Protein AF-G8JX63-F1 (afdb_monomer)

InterP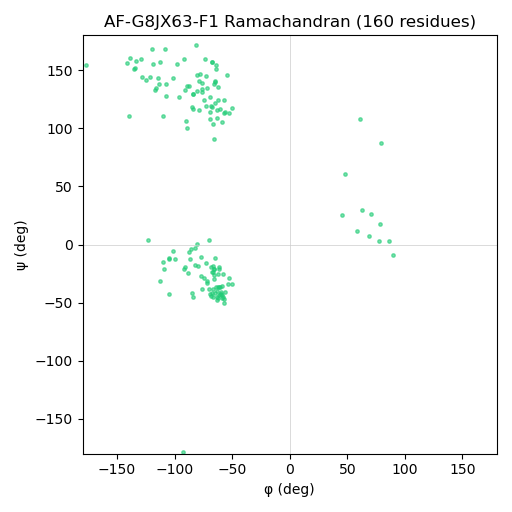ro domains:
  IPR006735 Replication termination factor 2 [PTHR12775] (2-152)

Radius of gyration: 17.3 Å; Cα contacts (8 Å, |Δi|>4): 214; chains: 1; bounding box: 54×34×44 Å

Sequence (162 aa):
MSDYLGNLLNKESVLEWLLSPDHAEYTLQQIDMYKHIRRLSDVVELRNLIRDGRTGRLKCEIGEETLGLSKSSFIYLSKCGDVLPRKLIQEVCQCPACSQAFTTEDVIVLNPKSSEIARLEQRLCNLTKNGISHSGKPLSRKKRKTAVTLAKEPKCKKTKRY

Nearest PDB structures (foldseek):
  9dtr-assembly1_w  TM=5.191E-01  e=3.935E-01  Saccharomyces cerevisiae
  4wz0-assembly1_A  TM=4.397E-01  e=6.561E-01  Legionella pneumophila str. Paris
  2f42-assembly1_A-2  TM=2.962E-01  e=4.194E-01  Danio rerio

pLDDT: mean 80.21, std 16.89, range [33.94, 93.44]

Solvent-accessible surface area (backbone atoms only — not comparable to full-atom values): 9917 Å² total; per-residue (Å²): 53,30,42,63,69,19,46,85,40,62,60,65,62,54,52,51,54,75,69,43,91,76,55,82,89,54,51,74,67,54,47,68,74,43,69,81,57,82,49,80,50,38,36,33,63,67,37,52,69,43,68,39,87,88,77,71,40,46,23,36,72,88,39,95,55,40,65,92,76,47,93,68,56,40,25,29,32,39,83,78,16,47,40,44,51,54,75,56,61,82,80,46,68,42,39,91,89,76,64,48,75,64,53,83,82,36,56,39,46,43,68,53,54,82,83,50,43,64,56,36,53,50,50,50,54,54,33,50,75,72,40,26,34,60,33,67,44,73,51,81,80,72,78,87,74,84,88,86,86,88,78,86,70,85,77,77,80,78,78,80,84,127

Structure (mmCIF, N/CA/C/O backbone):
data_AF-G8JX63-F1
#
_entry.id   AF-G8JX63-F1
#
loop_
_atom_site.group_PDB
_atom_site.id
_atom_site.type_symbol
_atom_site.label_atom_id
_atom_site.label_alt_id
_atom_site.label_comp_id
_atom_site.label_asym_id
_atom_site.label_entity_id
_atom_site.label_seq_id
_atom_site.pdbx_PDB_ins_code
_atom_site.Cartn_x
_atom_site.Cartn_y
_atom_site.Cartn_z
_atom_site.occupancy
_atom_site.B_iso_or_equiv
_atom_site.auth_seq_id
_atom_site.auth_comp_id
_atom_site.auth_asym_id
_atom_site.auth_atom_id
_atom_site.pdbx_PDB_model_num
ATOM 1 N N . MET A 1 1 ? -2.356 -3.196 -6.980 1.00 91.12 1 MET A N 1
ATOM 2 C CA . MET A 1 1 ? -1.265 -3.414 -6.000 1.00 91.12 1 MET A CA 1
ATOM 3 C C . MET A 1 1 ? -0.950 -2.092 -5.320 1.00 91.12 1 MET A C 1
ATOM 5 O O . MET A 1 1 ? -1.295 -1.062 -5.881 1.00 91.12 1 MET A O 1
ATOM 9 N N . SER A 1 2 ? -0.339 -2.108 -4.137 1.00 92.44 2 SER A N 1
ATOM 10 C CA . SE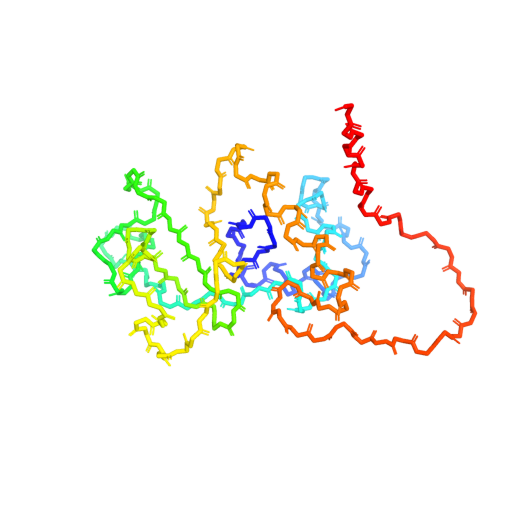R A 1 2 ? 0.120 -0.896 -3.449 1.00 92.44 2 SER A CA 1
ATOM 11 C C . SER A 1 2 ? 1.580 -0.999 -3.040 1.00 92.44 2 SER A C 1
ATOM 13 O O . SER A 1 2 ? 2.041 -2.079 -2.668 1.00 92.44 2 SER A O 1
ATOM 15 N N . ASP A 1 3 ? 2.291 0.120 -3.102 1.00 92.12 3 ASP A N 1
ATOM 16 C CA . ASP A 1 3 ? 3.663 0.260 -2.616 1.00 92.12 3 ASP A CA 1
ATOM 17 C C . ASP A 1 3 ? 3.713 0.766 -1.163 1.00 92.12 3 ASP A C 1
ATOM 19 O O . ASP A 1 3 ? 2.688 1.026 -0.534 1.00 92.12 3 ASP A O 1
ATOM 23 N N . TYR A 1 4 ? 4.921 0.957 -0.624 1.00 89.94 4 TYR A N 1
ATOM 24 C CA . TYR A 1 4 ? 5.088 1.467 0.738 1.00 89.94 4 TYR A CA 1
ATOM 25 C C . TYR A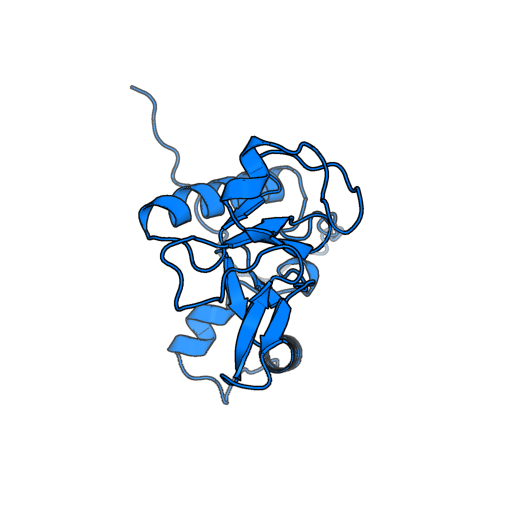 1 4 ? 4.629 2.910 0.953 1.00 89.94 4 TYR A C 1
ATOM 27 O O . TYR A 1 4 ? 4.425 3.298 2.104 1.00 89.94 4 TYR A O 1
ATOM 35 N N . LEU A 1 5 ? 4.487 3.683 -0.123 1.00 90.06 5 LEU A N 1
ATOM 36 C CA . LEU A 1 5 ? 3.972 5.046 -0.100 1.00 90.06 5 LEU A CA 1
ATOM 37 C C . LEU A 1 5 ? 2.441 5.071 -0.164 1.00 90.06 5 LEU A C 1
ATOM 39 O O . LEU A 1 5 ? 1.864 6.143 -0.046 1.00 90.06 5 LEU A O 1
ATOM 43 N N . GLY A 1 6 ? 1.778 3.920 -0.313 1.00 89.94 6 GLY A N 1
ATOM 44 C CA . GLY A 1 6 ? 0.325 3.837 -0.418 1.00 89.94 6 GLY A CA 1
ATOM 45 C C . GLY A 1 6 ? -0.216 4.204 -1.800 1.00 89.94 6 GLY A C 1
ATOM 46 O O . GLY A 1 6 ? -1.402 4.516 -1.925 1.00 89.94 6 GLY A O 1
ATOM 47 N N . ASN A 1 7 ? 0.627 4.198 -2.833 1.00 90.88 7 ASN A N 1
ATOM 48 C CA . ASN A 1 7 ? 0.217 4.463 -4.206 1.00 90.88 7 ASN A CA 1
ATOM 49 C C . ASN A 1 7 ? -0.495 3.248 -4.791 1.00 90.88 7 ASN A C 1
ATOM 51 O O . ASN A 1 7 ? 0.023 2.130 -4.751 1.00 90.88 7 ASN A O 1
ATOM 55 N N . LEU A 1 8 ? -1.653 3.475 -5.408 1.00 90.44 8 LEU A N 1
ATOM 56 C CA . LEU A 1 8 ? -2.356 2.431 -6.140 1.00 90.44 8 LEU A CA 1
ATOM 57 C C . LEU A 1 8 ? -1.719 2.226 -7.520 1.00 90.44 8 LEU A C 1
ATOM 59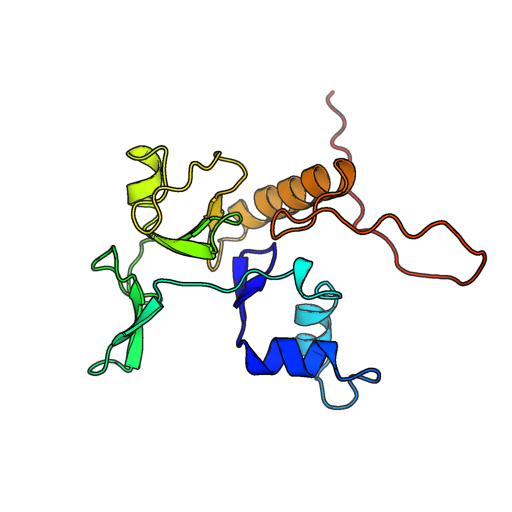 O O . LEU A 1 8 ? -1.777 3.097 -8.383 1.00 90.44 8 LEU A O 1
ATOM 63 N N . LEU A 1 9 ? -1.155 1.043 -7.735 1.00 90.88 9 LEU A N 1
ATOM 64 C CA . LEU A 1 9 ? -0.474 0.654 -8.965 1.00 90.88 9 LEU A CA 1
ATOM 65 C C . LEU A 1 9 ? -1.227 -0.474 -9.673 1.00 90.88 9 LEU A C 1
ATOM 67 O O . LEU A 1 9 ? -1.750 -1.395 -9.026 1.00 90.88 9 LEU A O 1
ATOM 71 N N . ASN A 1 10 ? -1.243 -0.439 -11.007 1.00 90.75 10 ASN A N 1
ATOM 72 C CA . ASN A 1 10 ? -1.756 -1.551 -11.799 1.00 90.75 10 ASN A CA 1
ATOM 73 C C . ASN A 1 10 ? -0.864 -2.791 -11.617 1.00 90.75 10 ASN A C 1
ATOM 75 O O . ASN A 1 10 ? 0.361 -2.687 -11.584 1.00 90.75 10 ASN A O 1
ATOM 79 N N . LYS A 1 11 ? -1.485 -3.967 -11.486 1.00 91.44 11 LYS A N 1
ATOM 80 C CA . LYS A 1 11 ? -0.780 -5.234 -11.261 1.00 91.44 11 LYS A CA 1
ATOM 81 C C . LYS A 1 11 ? 0.121 -5.585 -12.443 1.00 91.44 11 LYS A C 1
ATOM 83 O O . LYS A 1 11 ? 1.286 -5.897 -12.235 1.00 91.44 11 LYS A O 1
ATOM 88 N N . GLU A 1 12 ? -0.406 -5.490 -13.659 1.00 91.31 12 GLU A N 1
ATOM 89 C CA . GLU A 1 12 ? 0.319 -5.839 -14.886 1.00 91.31 12 GLU A CA 1
ATOM 90 C C . GLU A 1 12 ? 1.550 -4.951 -15.077 1.00 91.31 12 GLU A C 1
ATOM 92 O O . GLU A 1 12 ? 2.648 -5.465 -15.246 1.00 91.31 12 GLU A O 1
ATOM 97 N N . SER A 1 13 ? 1.399 -3.635 -14.899 1.00 91.19 13 SER A N 1
ATOM 98 C CA . SER A 1 13 ? 2.502 -2.675 -15.038 1.00 91.19 13 SER A CA 1
ATOM 99 C C . SER A 1 13 ? 3.627 -2.899 -14.021 1.00 91.19 13 SER A C 1
ATOM 101 O O . SER A 1 13 ? 4.797 -2.734 -14.345 1.00 91.19 13 SER A O 1
ATOM 103 N N . VAL A 1 14 ? 3.300 -3.296 -12.785 1.00 91.31 14 VAL A N 1
ATOM 104 C CA . VAL A 1 14 ? 4.322 -3.623 -11.773 1.00 91.31 14 VAL A CA 1
ATOM 105 C C . VAL A 1 14 ? 5.060 -4.915 -12.126 1.00 91.31 14 VAL A C 1
ATOM 107 O O . VAL A 1 14 ? 6.264 -5.018 -11.897 1.00 91.31 14 VAL A O 1
ATOM 110 N N . LEU A 1 15 ? 4.355 -5.911 -12.663 1.00 91.19 15 LEU A N 1
ATOM 111 C CA . LEU A 1 15 ? 4.970 -7.173 -13.075 1.00 91.19 15 LEU A CA 1
ATOM 112 C C . LEU A 1 15 ? 5.881 -6.977 -14.287 1.00 91.19 15 LEU A C 1
ATOM 114 O O . LEU A 1 15 ? 7.007 -7.462 -14.276 1.00 91.19 15 LEU A O 1
ATOM 118 N N . GLU A 1 16 ? 5.425 -6.227 -15.284 1.00 90.69 16 GLU A N 1
ATOM 119 C CA . GLU A 1 16 ? 6.212 -5.857 -16.459 1.00 90.69 16 GLU A CA 1
ATOM 120 C C . GLU A 1 16 ? 7.476 -5.081 -16.070 1.00 90.69 16 GLU A C 1
ATOM 122 O O . GLU A 1 16 ? 8.570 -5.418 -16.527 1.00 90.69 16 GLU A O 1
ATOM 127 N N . TRP A 1 17 ? 7.355 -4.128 -15.138 1.00 89.94 17 TRP A N 1
ATOM 128 C CA . TRP A 1 17 ? 8.498 -3.410 -14.580 1.00 89.94 17 TRP A CA 1
ATOM 129 C C . TRP A 1 17 ? 9.523 -4.367 -13.964 1.00 89.94 17 TRP A C 1
ATOM 131 O O . TRP A 1 17 ? 10.710 -4.263 -14.244 1.00 89.94 17 TRP A O 1
ATOM 141 N N . LEU A 1 18 ? 9.084 -5.331 -13.150 1.00 88.69 18 LEU A N 1
ATOM 142 C CA . LEU A 1 18 ? 9.987 -6.294 -12.509 1.00 88.69 18 LEU A CA 1
ATOM 143 C C . LEU A 1 18 ? 10.652 -7.269 -13.495 1.00 88.69 18 LEU A C 1
ATOM 145 O O . LEU A 1 18 ? 11.693 -7.837 -13.163 1.00 88.69 18 LEU A O 1
ATOM 149 N N . LEU A 1 19 ? 10.046 -7.494 -14.662 1.00 89.50 19 LEU A N 1
ATOM 150 C CA . LEU A 1 19 ? 10.550 -8.400 -15.697 1.00 89.50 19 LEU A CA 1
ATOM 151 C C . LEU A 1 19 ? 11.439 -7.702 -16.731 1.00 89.50 19 LEU A C 1
ATOM 153 O O . LEU A 1 19 ? 12.228 -8.378 -17.386 1.00 89.50 19 LEU A O 1
ATOM 157 N N . SER A 1 20 ? 11.333 -6.380 -16.867 1.00 85.19 20 SER A N 1
ATOM 158 C CA . SER A 1 20 ? 12.061 -5.592 -17.862 1.00 85.19 20 SER A CA 1
ATOM 159 C C . SER A 1 20 ? 13.402 -5.111 -17.296 1.00 85.19 20 SER A C 1
ATOM 161 O O . SER A 1 20 ? 13.402 -4.191 -16.489 1.00 85.19 20 SER A O 1
ATOM 163 N N . PRO A 1 21 ? 14.559 -5.674 -17.689 1.00 73.06 21 PRO A N 1
ATOM 164 C CA . PRO A 1 21 ? 15.851 -5.294 -17.108 1.00 73.06 21 PRO A CA 1
ATOM 165 C 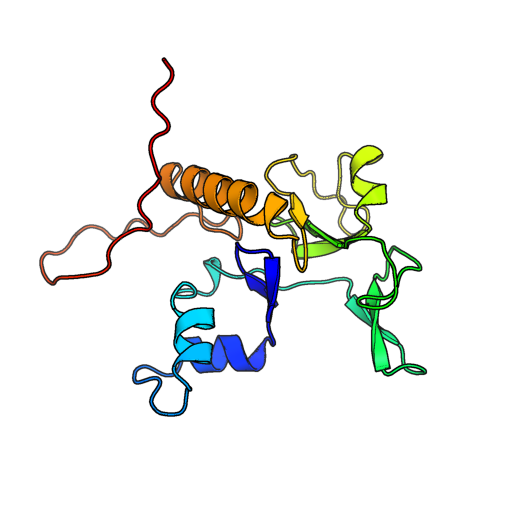C . PRO A 1 21 ? 16.333 -3.898 -17.536 1.00 73.06 21 PRO A C 1
ATOM 167 O O . PRO A 1 21 ? 17.000 -3.222 -16.755 1.00 73.06 21 PRO A O 1
ATOM 170 N N . ASP A 1 22 ? 15.985 -3.467 -18.751 1.00 75.81 22 ASP A N 1
ATOM 171 C CA . ASP A 1 22 ? 16.527 -2.241 -19.354 1.00 75.81 22 ASP A CA 1
ATOM 172 C C . ASP A 1 22 ? 15.586 -1.038 -19.233 1.00 75.81 22 ASP A C 1
ATOM 174 O O . ASP A 1 22 ? 15.993 0.093 -19.487 1.00 75.81 22 ASP A O 1
ATOM 178 N N . HIS A 1 23 ? 14.326 -1.274 -18.847 1.00 80.94 23 HIS A N 1
ATOM 179 C CA . HIS A 1 23 ? 13.282 -0.260 -18.660 1.00 80.94 23 HIS A CA 1
ATOM 180 C C . HIS A 1 23 ? 13.185 0.797 -19.786 1.00 80.94 23 HIS A C 1
ATOM 182 O O . HIS A 1 23 ? 12.725 1.913 -19.545 1.00 80.94 23 HIS A O 1
ATOM 188 N N . ALA A 1 24 ? 13.614 0.459 -21.006 1.00 73.31 24 ALA A N 1
ATOM 189 C CA . ALA A 1 24 ? 13.842 1.417 -22.090 1.00 73.31 24 ALA A CA 1
ATOM 190 C C . ALA A 1 24 ? 12.556 2.092 -22.593 1.00 73.31 24 ALA A C 1
ATOM 192 O O . ALA A 1 24 ? 12.601 3.198 -23.125 1.00 73.31 24 ALA A O 1
ATOM 193 N N . GLU A 1 25 ? 11.411 1.441 -22.394 1.00 80.06 25 GLU A N 1
ATOM 194 C CA . GLU A 1 25 ? 10.093 1.931 -22.808 1.00 80.06 25 GLU A CA 1
ATOM 195 C C . GLU A 1 25 ? 9.425 2.830 -21.752 1.00 80.06 25 GLU A C 1
ATOM 197 O O . GLU A 1 25 ? 8.386 3.435 -22.015 1.00 80.06 25 GLU A O 1
ATOM 202 N N . TYR A 1 26 ? 10.015 2.958 -20.557 1.00 83.62 26 TYR A N 1
ATOM 203 C CA . TYR A 1 26 ? 9.451 3.770 -19.483 1.00 83.62 26 TYR A CA 1
ATOM 204 C C . TYR A 1 26 ? 9.939 5.218 -19.550 1.00 83.62 26 TYR A C 1
ATOM 206 O O . TYR A 1 26 ? 11.124 5.518 -19.690 1.00 83.62 26 TYR A O 1
ATOM 214 N N . THR A 1 27 ? 9.011 6.152 -19.357 1.00 87.62 27 THR A N 1
ATOM 215 C CA . THR A 1 27 ? 9.348 7.568 -19.170 1.00 87.62 27 THR A CA 1
ATOM 216 C C . THR A 1 27 ? 10.088 7.800 -17.851 1.00 87.62 27 THR A C 1
ATOM 218 O O . THR A 1 27 ? 9.921 7.059 -16.880 1.00 87.62 27 THR A O 1
ATOM 221 N N . LEU A 1 28 ? 10.851 8.896 -17.762 1.00 86.06 28 LEU A N 1
ATOM 222 C CA . LEU A 1 28 ? 11.576 9.278 -16.538 1.00 86.06 28 LEU A CA 1
ATOM 223 C C . LEU A 1 28 ? 10.669 9.355 -15.297 1.00 86.06 28 LEU A C 1
ATOM 225 O O . LEU A 1 28 ? 11.099 9.004 -14.202 1.00 86.06 28 LEU A O 1
ATOM 229 N N . GLN A 1 29 ? 9.410 9.774 -15.465 1.00 86.06 29 GLN A N 1
ATOM 230 C CA . GLN A 1 29 ? 8.427 9.817 -14.378 1.00 86.06 29 GLN A CA 1
ATOM 231 C C . GLN A 1 29 ? 8.014 8.417 -13.911 1.00 86.06 29 GLN A C 1
ATOM 233 O O . GLN A 1 29 ? 7.937 8.170 -12.711 1.00 86.06 29 GLN A O 1
ATOM 238 N N . GLN A 1 30 ? 7.781 7.487 -14.842 1.00 85.19 30 GLN A N 1
ATOM 239 C CA . GLN A 1 30 ? 7.465 6.099 -14.500 1.00 85.19 30 GLN A CA 1
ATOM 240 C C . GLN A 1 30 ? 8.651 5.426 -13.810 1.00 85.19 30 GLN A C 1
ATOM 242 O O . GLN A 1 30 ? 8.467 4.763 -12.794 1.00 85.19 30 GLN A O 1
ATOM 247 N N . ILE A 1 31 ? 9.871 5.658 -14.300 1.00 86.94 31 ILE A N 1
ATOM 248 C CA . ILE A 1 31 ? 11.091 5.164 -13.656 1.00 86.94 31 ILE A CA 1
ATOM 249 C C . ILE A 1 31 ? 11.183 5.700 -12.225 1.00 86.94 31 ILE A C 1
ATOM 251 O O . ILE A 1 31 ? 11.423 4.926 -11.302 1.00 86.94 31 ILE A O 1
ATOM 255 N N . ASP A 1 32 ? 10.947 6.998 -12.005 1.00 87.06 32 ASP A N 1
ATOM 256 C CA . ASP A 1 32 ? 10.975 7.580 -10.659 1.00 87.06 32 ASP A CA 1
ATOM 257 C C . ASP A 1 32 ? 9.920 6.968 -9.724 1.00 87.06 32 ASP A C 1
ATOM 259 O O . ASP A 1 32 ? 10.202 6.731 -8.548 1.00 87.06 32 ASP A O 1
ATOM 263 N N . MET A 1 33 ? 8.743 6.648 -10.268 1.00 85.62 33 MET A N 1
ATOM 264 C CA . MET A 1 33 ? 7.630 6.027 -9.551 1.00 85.62 33 MET A CA 1
ATOM 265 C C . MET A 1 33 ? 7.842 4.535 -9.259 1.00 85.62 33 MET A C 1
ATOM 267 O O . MET A 1 33 ? 7.309 4.043 -8.273 1.00 85.62 33 MET A O 1
ATOM 271 N N . TYR A 1 34 ? 8.591 3.796 -10.080 1.00 87.19 34 TYR A N 1
ATOM 272 C CA . TYR A 1 34 ? 8.803 2.355 -9.889 1.00 87.19 34 TYR A CA 1
ATOM 273 C C . TYR A 1 34 ? 10.193 1.993 -9.339 1.00 87.19 34 TYR A C 1
ATOM 275 O O . TYR A 1 34 ? 10.384 0.869 -8.875 1.00 87.19 34 TYR A O 1
ATOM 283 N N . LYS A 1 35 ? 11.163 2.925 -9.295 1.00 87.94 35 LYS A N 1
ATOM 284 C CA . LYS A 1 35 ? 12.564 2.673 -8.868 1.00 87.94 35 LYS A CA 1
ATOM 285 C C . LYS A 1 35 ? 12.715 1.992 -7.504 1.00 87.94 35 LYS A C 1
ATOM 287 O O . LYS A 1 35 ? 13.731 1.339 -7.240 1.00 87.94 35 LYS A O 1
ATOM 29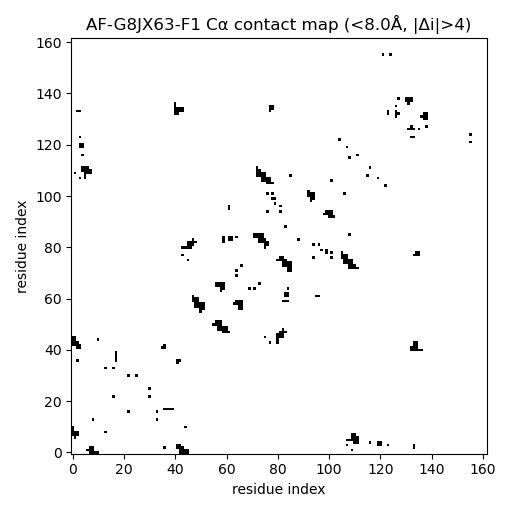2 N N . HIS A 1 36 ? 11.764 2.202 -6.592 1.00 86.62 36 HIS A N 1
ATOM 293 C CA . HIS A 1 36 ? 11.783 1.602 -5.257 1.00 86.62 36 HIS A CA 1
ATOM 294 C C . HIS A 1 36 ? 11.251 0.172 -5.232 1.00 86.62 36 HIS A C 1
ATOM 296 O O . HIS A 1 36 ? 11.532 -0.549 -4.277 1.00 86.62 36 HIS A O 1
ATOM 302 N N . ILE A 1 37 ? 10.526 -0.251 -6.265 1.00 90.06 37 ILE A N 1
ATOM 303 C CA . ILE A 1 37 ? 9.964 -1.591 -6.394 1.00 90.06 37 ILE A CA 1
ATOM 304 C C . ILE A 1 37 ? 11.007 -2.470 -7.078 1.00 90.06 37 ILE A C 1
ATOM 306 O O . ILE A 1 37 ? 11.195 -2.420 -8.291 1.00 90.06 37 ILE A O 1
ATOM 310 N N . ARG A 1 38 ? 11.723 -3.267 -6.281 1.00 86.75 38 ARG A N 1
ATOM 311 C CA . ARG A 1 38 ? 12.779 -4.170 -6.776 1.00 86.75 38 ARG A CA 1
ATOM 312 C C . ARG A 1 38 ? 12.380 -5.631 -6.690 1.00 86.75 38 ARG A C 1
ATOM 314 O O . ARG A 1 38 ? 13.003 -6.489 -7.311 1.00 86.75 38 ARG A O 1
ATOM 321 N N . ARG A 1 39 ? 11.410 -5.938 -5.835 1.00 88.69 39 ARG A N 1
ATOM 322 C CA . ARG A 1 39 ? 10.927 -7.288 -5.567 1.00 88.69 39 ARG A CA 1
ATOM 323 C C . ARG A 1 39 ? 9.421 -7.257 -5.399 1.00 88.69 39 ARG A C 1
ATOM 325 O O . ARG A 1 39 ? 8.856 -6.280 -4.917 1.00 88.69 39 ARG A O 1
ATOM 332 N N . LEU A 1 40 ? 8.786 -8.401 -5.637 1.00 88.62 40 LEU A N 1
ATOM 333 C CA . LEU A 1 40 ? 7.362 -8.579 -5.350 1.00 88.62 40 LEU A CA 1
ATOM 334 C C . LEU A 1 40 ? 7.031 -8.413 -3.851 1.00 88.62 40 LEU A C 1
ATOM 336 O O . LEU A 1 40 ? 5.889 -8.166 -3.495 1.00 88.62 40 LEU A O 1
ATOM 340 N N . SER A 1 41 ? 8.023 -8.525 -2.959 1.00 87.31 41 SER A N 1
ATOM 341 C CA . SER A 1 41 ? 7.866 -8.272 -1.519 1.00 87.31 41 SER A CA 1
ATOM 342 C C . SER A 1 41 ? 7.711 -6.792 -1.149 1.00 87.31 41 SER A C 1
ATOM 344 O O . SER A 1 41 ? 7.334 -6.488 -0.013 1.00 87.31 41 SER A O 1
ATOM 346 N N . ASP A 1 42 ? 8.043 -5.887 -2.071 1.00 88.62 42 ASP A N 1
ATOM 347 C CA . ASP A 1 42 ? 8.010 -4.437 -1.852 1.00 88.62 42 ASP A CA 1
ATOM 348 C C . ASP A 1 42 ? 6.617 -3.852 -2.133 1.00 88.62 42 ASP A C 1
ATOM 350 O O . ASP A 1 42 ? 6.324 -2.726 -1.736 1.00 88.62 42 ASP A O 1
ATOM 354 N N . VAL A 1 43 ? 5.748 -4.649 -2.760 1.00 92.56 43 VAL A N 1
ATOM 355 C CA . VAL A 1 43 ? 4.354 -4.325 -3.057 1.00 92.56 43 VAL A CA 1
ATOM 356 C C . VAL A 1 43 ? 3.408 -5.300 -2.362 1.00 92.56 43 VAL A C 1
ATOM 358 O O . VAL A 1 43 ? 3.766 -6.434 -2.043 1.00 92.56 43 VAL A O 1
ATOM 361 N N . VAL A 1 44 ? 2.181 -4.850 -2.122 1.00 93.44 44 VAL A N 1
ATOM 362 C CA . VAL A 1 44 ? 1.092 -5.655 -1.564 1.00 93.44 44 VAL A CA 1
ATOM 363 C C . VAL A 1 44 ? -0.035 -5.741 -2.586 1.00 93.44 44 VAL A C 1
ATOM 365 O O . VAL A 1 44 ? -0.439 -4.745 -3.193 1.00 93.44 44 VAL A O 1
ATOM 368 N N . GLU A 1 45 ? -0.539 -6.950 -2.811 1.00 92.25 45 GLU A N 1
ATOM 369 C CA . GLU A 1 45 ? -1.743 -7.149 -3.609 1.00 92.25 45 GLU A CA 1
ATOM 370 C C . GLU A 1 45 ? -2.960 -6.725 -2.792 1.00 92.25 45 GLU A C 1
ATOM 372 O O . GLU A 1 45 ? -3.146 -7.178 -1.666 1.00 92.25 45 GLU A O 1
ATOM 377 N N . LEU A 1 46 ? -3.745 -5.806 -3.355 1.00 92.00 46 LEU A N 1
ATOM 378 C CA . LEU A 1 46 ? -4.915 -5.266 -2.681 1.00 92.00 46 LEU A CA 1
ATOM 379 C C . LEU A 1 46 ? -6.124 -6.151 -2.958 1.00 92.00 46 LEU A C 1
ATOM 381 O O . LEU A 1 46 ? -6.354 -6.528 -4.108 1.00 92.00 46 LEU A O 1
ATOM 385 N N . ARG A 1 47 ? -6.903 -6.427 -1.917 1.00 90.00 47 ARG A N 1
ATOM 386 C CA . ARG A 1 47 ? -8.148 -7.201 -1.973 1.00 90.00 47 ARG A CA 1
ATOM 387 C C . ARG A 1 47 ? -9.326 -6.352 -1.499 1.00 90.00 47 ARG A C 1
ATOM 389 O O . ARG A 1 47 ? -9.130 -5.259 -0.968 1.00 90.00 47 ARG A O 1
ATOM 396 N N . ASN A 1 48 ? -10.544 -6.843 -1.724 1.00 87.12 48 ASN A N 1
ATOM 397 C CA . ASN A 1 48 ? -11.797 -6.166 -1.363 1.00 87.12 48 ASN A CA 1
ATOM 398 C C . ASN A 1 48 ? -12.018 -4.821 -2.080 1.00 87.12 48 ASN A C 1
ATOM 400 O O . ASN A 1 48 ? -12.656 -3.915 -1.541 1.00 87.12 48 ASN A O 1
ATOM 404 N N . LEU A 1 49 ? -11.488 -4.694 -3.300 1.00 85.94 49 LEU A N 1
ATOM 405 C CA . LEU A 1 49 ? -11.786 -3.602 -4.223 1.00 85.94 49 LEU A CA 1
ATOM 406 C C . LEU A 1 49 ? -12.601 -4.152 -5.395 1.00 85.94 49 LEU A C 1
ATOM 408 O O . LEU A 1 49 ? -12.069 -4.873 -6.236 1.00 85.94 49 LEU A O 1
ATOM 412 N N . ILE A 1 50 ? -13.875 -3.774 -5.468 1.00 86.31 50 ILE A N 1
ATOM 413 C CA . ILE A 1 50 ? -14.769 -4.109 -6.579 1.00 86.31 50 ILE A CA 1
ATOM 414 C C . ILE A 1 50 ? -14.889 -2.908 -7.502 1.00 86.31 50 ILE A C 1
ATOM 416 O O . ILE A 1 50 ? -14.951 -1.763 -7.060 1.00 86.31 50 ILE A O 1
ATOM 420 N N . ARG A 1 51 ? -14.969 -3.163 -8.805 1.00 83.50 51 ARG A N 1
ATOM 421 C CA . ARG A 1 51 ? -15.357 -2.143 -9.773 1.00 83.50 51 ARG A CA 1
ATOM 422 C C . ARG A 1 51 ? -16.879 -2.073 -9.855 1.00 83.50 51 ARG A C 1
ATOM 424 O O . ARG A 1 51 ? -17.522 -3.046 -10.230 1.00 83.50 51 ARG A O 1
ATOM 431 N N . ASP A 1 52 ? -17.449 -0.929 -9.508 1.00 81.31 52 ASP A N 1
ATOM 432 C CA . ASP A 1 52 ? -18.875 -0.674 -9.678 1.00 81.31 52 ASP A CA 1
ATOM 433 C C . ASP A 1 52 ? -19.218 -0.679 -11.174 1.00 81.31 52 ASP A C 1
ATOM 435 O O . ASP A 1 52 ? -18.664 0.099 -11.952 1.00 81.31 52 ASP A O 1
ATOM 439 N N . GLY A 1 53 ? -20.135 -1.558 -11.581 1.00 75.38 53 GLY A N 1
ATOM 440 C CA . GLY A 1 53 ? -20.553 -1.703 -12.975 1.00 75.38 53 GLY A CA 1
ATOM 441 C C . GLY A 1 53 ? -21.284 -0.479 -13.532 1.00 75.38 53 GLY A C 1
ATOM 442 O O . GLY A 1 53 ? -21.314 -0.300 -14.745 1.00 75.38 53 GLY A O 1
ATOM 443 N N . ARG A 1 54 ? -21.847 0.386 -12.675 1.00 75.88 54 ARG A N 1
ATOM 444 C CA . ARG A 1 54 ? -22.581 1.585 -13.119 1.00 75.88 54 ARG A CA 1
ATOM 445 C C . ARG A 1 54 ? -21.665 2.772 -13.375 1.00 75.88 54 ARG A C 1
ATOM 447 O O . ARG A 1 54 ? -21.852 3.503 -14.340 1.00 75.88 54 ARG A O 1
ATOM 454 N N . THR A 1 55 ? -20.689 2.981 -12.496 1.00 76.00 55 THR A N 1
ATOM 455 C CA . THR A 1 55 ? -19.799 4.151 -12.550 1.00 76.00 55 THR A CA 1
ATOM 456 C C . THR A 1 55 ? -18.399 3.823 -13.068 1.00 76.00 55 THR A C 1
ATOM 458 O O . THR A 1 55 ? -17.625 4.734 -13.357 1.00 76.00 55 THR A O 1
ATOM 461 N N . GLY A 1 56 ? -18.047 2.537 -13.162 1.00 79.38 56 GLY A N 1
ATOM 462 C CA . GLY A 1 56 ? -16.709 2.062 -13.513 1.00 79.38 56 GLY A CA 1
ATOM 463 C C . GLY A 1 56 ? -15.648 2.343 -12.444 1.00 79.38 56 GLY A C 1
ATOM 464 O O . GLY A 1 56 ? -14.462 2.121 -12.709 1.00 79.38 56 GLY A O 1
ATOM 465 N N . ARG A 1 57 ? -16.044 2.845 -11.265 1.00 81.94 57 ARG A N 1
ATOM 466 C CA . ARG A 1 57 ? -15.147 3.266 -10.178 1.00 81.94 57 ARG A CA 1
ATOM 467 C C . ARG A 1 57 ? -14.895 2.133 -9.196 1.00 81.94 57 ARG A C 1
ATOM 469 O O . ARG A 1 57 ? -15.662 1.182 -9.119 1.00 81.94 57 ARG A O 1
ATOM 476 N N . LEU A 1 58 ? -13.809 2.244 -8.439 1.00 84.25 58 LEU A N 1
ATOM 477 C CA . LEU A 1 58 ? -13.462 1.257 -7.422 1.00 84.25 58 LEU A CA 1
ATOM 478 C C . LEU A 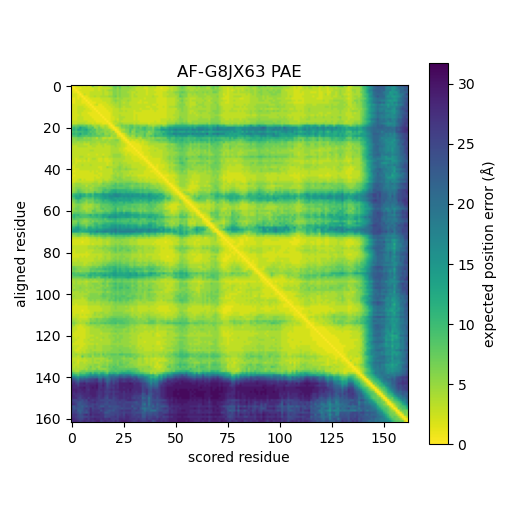1 58 ? -14.209 1.557 -6.121 1.00 84.25 58 LEU A C 1
ATOM 480 O O . LEU A 1 58 ? -14.169 2.680 -5.623 1.00 84.25 58 LEU A O 1
ATOM 484 N N . LYS A 1 59 ? -14.862 0.548 -5.560 1.00 85.62 59 LYS A N 1
ATOM 485 C CA . LYS A 1 59 ? -15.572 0.574 -4.284 1.00 85.62 59 LYS A CA 1
ATOM 486 C C . LYS A 1 59 ? -14.970 -0.487 -3.363 1.00 85.62 59 LYS A C 1
ATOM 488 O O . LYS A 1 59 ? -14.558 -1.548 -3.826 1.00 85.62 59 LYS A O 1
ATOM 493 N N . CYS A 1 60 ? -14.907 -0.197 -2.068 1.00 83.62 60 CYS A N 1
ATOM 494 C CA . CYS A 1 60 ? -14.584 -1.217 -1.074 1.00 83.62 60 CYS A CA 1
ATOM 495 C C . CYS A 1 60 ? -15.779 -2.174 -0.897 1.00 83.62 60 CYS A C 1
ATOM 497 O O . CYS A 1 60 ? -16.924 -1.746 -0.971 1.00 83.62 60 CYS A O 1
ATOM 499 N N . GLU A 1 61 ? -15.535 -3.458 -0.655 1.00 83.19 61 GLU A N 1
ATOM 500 C CA . GLU A 1 61 ? -16.611 -4.428 -0.368 1.00 83.19 61 GLU A CA 1
ATOM 501 C C . GLU A 1 61 ? -17.234 -4.239 1.015 1.00 83.19 61 GLU A C 1
ATOM 503 O O . GLU A 1 61 ? -18.421 -4.475 1.208 1.00 83.19 61 GLU A O 1
ATOM 508 N N . ILE A 1 62 ? -16.414 -3.814 1.974 1.00 83.50 62 ILE A N 1
ATOM 509 C CA . ILE A 1 62 ? -16.780 -3.711 3.391 1.00 83.50 62 ILE A CA 1
ATOM 510 C C . ILE A 1 62 ? -17.402 -2.346 3.702 1.00 83.50 62 ILE A C 1
ATOM 512 O O . ILE A 1 62 ? -18.156 -2.199 4.659 1.00 83.50 62 ILE A O 1
ATOM 516 N N . GLY A 1 63 ? -17.089 -1.331 2.896 1.00 78.19 63 GLY A N 1
ATOM 517 C CA . GLY A 1 63 ? -17.638 0.011 3.034 1.00 78.19 63 GLY A CA 1
ATOM 518 C C . GLY A 1 63 ? -18.543 0.389 1.873 1.00 78.19 63 GLY A C 1
ATOM 519 O O . GLY A 1 63 ? -18.397 -0.086 0.754 1.00 78.19 63 GLY A O 1
ATOM 520 N N . GLU A 1 64 ? -19.435 1.346 2.096 1.00 73.81 64 GLU A N 1
ATOM 521 C CA . GLU A 1 64 ? -20.233 1.920 1.006 1.00 73.81 64 GLU A CA 1
ATOM 522 C C . GLU A 1 64 ? -19.489 3.013 0.219 1.00 73.81 64 GLU A C 1
ATOM 524 O O . GLU A 1 64 ? -19.984 3.534 -0.779 1.00 73.81 64 GLU A O 1
ATOM 529 N N . GLU A 1 65 ? -18.271 3.342 0.641 1.00 80.06 65 GLU A N 1
ATOM 530 C CA . GLU A 1 65 ? -17.483 4.440 0.099 1.00 80.06 65 GLU A CA 1
ATOM 531 C C . GLU A 1 65 ? -16.808 4.059 -1.232 1.00 80.06 65 GLU A C 1
ATOM 533 O O . GLU A 1 65 ? -16.295 2.951 -1.413 1.00 80.06 65 GLU A O 1
ATOM 538 N N . THR A 1 66 ? -16.779 5.011 -2.169 1.00 81.12 66 THR A N 1
ATOM 539 C CA . THR A 1 66 ? -16.183 4.841 -3.505 1.00 81.12 66 THR A CA 1
ATOM 540 C C . THR A 1 66 ? -14.872 5.616 -3.614 1.00 81.12 66 THR A C 1
ATOM 542 O O . THR A 1 66 ? -14.832 6.828 -3.380 1.00 81.12 66 THR A O 1
ATOM 545 N N . LEU A 1 67 ? -13.809 4.929 -4.034 1.00 79.00 67 LEU A N 1
ATOM 546 C CA . LEU A 1 67 ? -12.476 5.487 -4.229 1.00 79.00 67 LEU A CA 1
ATOM 547 C C . LEU A 1 67 ? -12.528 6.663 -5.225 1.00 79.00 67 LEU A C 1
ATOM 549 O O . LEU A 1 67 ? -13.001 6.524 -6.353 1.00 79.00 67 LEU A O 1
ATOM 553 N N . GLY A 1 68 ? -12.041 7.832 -4.802 1.00 71.88 68 GLY A N 1
ATOM 554 C CA . GLY A 1 68 ? -11.938 9.035 -5.640 1.00 71.88 68 GLY A CA 1
ATOM 555 C C . GLY A 1 68 ? -13.158 9.969 -5.639 1.00 71.88 68 GLY A C 1
ATOM 556 O O . GLY A 1 68 ? -13.055 11.074 -6.160 1.00 71.88 68 GLY A O 1
ATOM 557 N N . LEU A 1 69 ? -14.291 9.576 -5.047 1.00 70.62 69 LEU A N 1
ATOM 558 C CA . LEU A 1 69 ? -15.454 10.463 -4.826 1.00 70.62 69 LEU A CA 1
ATOM 559 C C . LEU A 1 69 ? -15.582 10.889 -3.377 1.00 70.62 69 LEU A C 1
ATOM 561 O O . LEU A 1 69 ? -15.920 12.033 -3.073 1.00 70.62 69 LEU A O 1
ATOM 565 N N . SER A 1 70 ? -15.380 9.933 -2.480 1.00 63.78 70 SER A N 1
ATOM 566 C CA . SER A 1 70 ? -15.589 10.162 -1.070 1.00 63.78 70 SER A CA 1
ATOM 567 C C . SER A 1 70 ? -14.433 10.981 -0.495 1.00 63.78 70 SER A C 1
ATOM 569 O O . SER A 1 70 ? -13.264 10.756 -0.801 1.00 63.78 70 SER A O 1
ATOM 571 N N . LYS A 1 71 ? -14.755 11.937 0.386 1.00 67.56 71 LYS A N 1
ATOM 572 C CA . LYS A 1 71 ? -13.752 12.683 1.175 1.00 67.56 71 LYS A CA 1
ATOM 573 C C . LYS A 1 71 ? -12.993 11.789 2.163 1.00 67.56 71 LYS A C 1
ATOM 575 O O . LYS A 1 71 ? -12.030 12.230 2.787 1.00 67.56 71 LYS A O 1
ATOM 580 N N . SER A 1 72 ? -13.470 10.569 2.360 1.00 72.94 72 SER A N 1
ATOM 581 C CA . SER A 1 72 ? -12.880 9.574 3.232 1.00 72.94 72 SER A CA 1
ATOM 582 C C . SER A 1 72 ? -11.709 8.872 2.553 1.00 72.94 72 SER A C 1
ATOM 584 O O . SER A 1 72 ? -11.782 8.431 1.407 1.00 72.94 72 SER A O 1
ATOM 586 N N . SER A 1 73 ? -10.607 8.787 3.292 1.00 84.56 73 SER A N 1
ATOM 587 C CA . SER A 1 73 ? -9.423 8.045 2.880 1.00 84.56 73 SER A CA 1
ATOM 588 C C . SER A 1 73 ? -9.631 6.551 3.105 1.00 84.56 73 SER A C 1
ATOM 590 O O . SER A 1 73 ? -10.259 6.138 4.084 1.00 84.56 73 SER A O 1
ATOM 592 N N . PHE A 1 74 ? -9.043 5.751 2.228 1.00 90.06 74 PHE A N 1
ATOM 593 C CA . PHE A 1 74 ? -8.998 4.305 2.378 1.00 90.06 74 PHE A CA 1
ATOM 594 C C . PHE A 1 74 ? -7.663 3.900 2.978 1.00 90.06 74 PHE A C 1
ATOM 596 O O . PHE A 1 74 ? -6.665 4.612 2.871 1.00 90.06 74 PHE A O 1
ATOM 603 N N . ILE A 1 75 ? -7.660 2.750 3.621 1.00 92.00 75 ILE A N 1
ATOM 604 C CA . ILE A 1 75 ? -6.474 2.122 4.173 1.00 92.00 75 ILE A CA 1
ATOM 605 C C . ILE A 1 75 ? -6.418 0.680 3.692 1.00 92.00 75 ILE A C 1
ATOM 607 O O . ILE A 1 75 ? -7.432 0.100 3.317 1.00 92.00 75 ILE A O 1
ATOM 611 N N . TYR A 1 76 ? -5.243 0.084 3.738 1.00 93.12 76 TYR A N 1
ATOM 612 C CA . TYR A 1 76 ? -5.089 -1.354 3.627 1.00 93.12 76 TYR A CA 1
ATOM 613 C C . TYR A 1 76 ? -4.140 -1.847 4.705 1.00 93.12 76 TYR A C 1
ATOM 615 O O . TYR A 1 76 ? -3.331 -1.093 5.256 1.00 93.12 76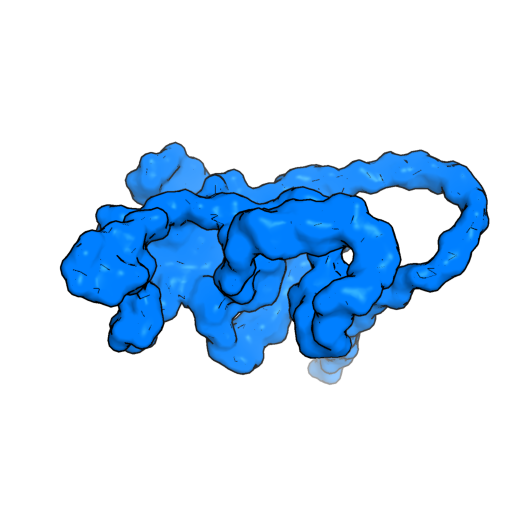 TYR A O 1
ATOM 623 N N . LEU A 1 77 ? -4.253 -3.130 5.013 1.00 92.81 77 LEU A N 1
ATOM 624 C CA . LEU A 1 77 ? -3.397 -3.785 5.988 1.00 92.81 77 LEU A CA 1
ATOM 625 C C . LEU A 1 77 ? -2.246 -4.483 5.265 1.00 92.81 77 LEU A C 1
ATOM 627 O O . LEU A 1 77 ? -2.489 -5.316 4.399 1.00 92.81 77 LEU A O 1
ATOM 631 N N . SER A 1 78 ? -0.990 -4.226 5.637 1.00 90.88 78 SER A N 1
ATOM 632 C CA . SER A 1 78 ? 0.161 -4.871 4.976 1.00 90.88 78 SER A CA 1
ATOM 633 C C . SER A 1 78 ? 0.199 -6.389 5.125 1.00 90.88 78 SER A C 1
ATOM 635 O O . SER A 1 78 ? 0.818 -7.061 4.307 1.00 90.88 78 SER A O 1
ATOM 637 N N . LYS A 1 79 ? -0.415 -6.930 6.184 1.00 88.50 79 LYS A N 1
ATOM 638 C CA . LYS A 1 79 ? -0.377 -8.364 6.504 1.00 88.50 79 LYS A CA 1
ATOM 639 C C . LYS A 1 79 ? -1.290 -9.198 5.611 1.00 88.50 79 LYS A C 1
ATOM 641 O O . LYS A 1 79 ? -0.914 -10.307 5.247 1.00 88.50 79 LYS A O 1
ATOM 646 N N . CYS A 1 80 ? -2.468 -8.676 5.277 1.00 90.25 80 CYS A N 1
ATOM 647 C CA . CYS A 1 80 ? -3.455 -9.385 4.466 1.00 90.25 80 CYS A CA 1
ATOM 648 C C . CYS A 1 80 ? -3.658 -8.744 3.084 1.00 90.25 80 CYS A C 1
ATOM 650 O O . CYS A 1 80 ? -3.875 -9.462 2.118 1.00 90.25 80 CYS A O 1
ATOM 652 N N . GLY A 1 81 ? -3.508 -7.427 2.955 1.00 91.00 81 GLY A N 1
ATOM 653 C CA . GLY A 1 81 ? -3.765 -6.687 1.718 1.00 91.00 81 GLY A CA 1
ATOM 654 C C . GLY A 1 81 ? -5.225 -6.269 1.538 1.00 91.00 81 GLY A C 1
ATOM 655 O O . GLY A 1 81 ? -5.559 -5.668 0.521 1.00 91.00 81 GLY A O 1
ATOM 656 N N . ASP A 1 82 ? -6.098 -6.544 2.508 1.00 92.12 82 ASP A N 1
ATOM 657 C CA . ASP A 1 82 ? -7.509 -6.157 2.423 1.00 92.12 82 ASP A CA 1
ATOM 658 C C . ASP A 1 82 ? -7.655 -4.640 2.591 1.00 92.12 82 ASP A C 1
ATOM 660 O O . ASP A 1 82 ? -7.040 -4.033 3.478 1.00 92.12 82 ASP A O 1
ATOM 664 N N . VAL A 1 83 ? -8.461 -4.030 1.721 1.00 92.38 83 VAL A N 1
ATOM 665 C CA . VAL A 1 83 ? -8.745 -2.592 1.729 1.00 92.38 83 VAL A CA 1
ATOM 666 C C . VAL A 1 83 ? -9.972 -2.304 2.583 1.00 92.38 83 VAL A C 1
ATOM 668 O O . VAL A 1 83 ? -11.006 -2.951 2.443 1.00 92.38 83 VAL A O 1
ATOM 671 N N . LEU A 1 84 ? -9.862 -1.297 3.448 1.00 91.06 84 LEU A N 1
ATOM 672 C CA . LEU A 1 84 ? -10.883 -0.891 4.406 1.00 91.06 84 LEU A CA 1
ATOM 673 C C . LEU A 1 84 ? -11.061 0.638 4.396 1.00 91.06 84 LEU A C 1
ATOM 675 O O . LEU A 1 84 ? -10.107 1.379 4.131 1.00 91.06 84 LEU A O 1
ATOM 679 N N . PRO A 1 85 ? -12.251 1.156 4.734 1.00 89.75 85 PRO A N 1
ATOM 680 C CA . PRO A 1 85 ? -12.421 2.575 5.031 1.00 89.75 85 PRO A CA 1
ATOM 681 C C . PRO A 1 85 ? -11.634 2.965 6.289 1.00 89.75 85 PRO A C 1
ATOM 683 O O . PRO A 1 85 ? -11.657 2.246 7.289 1.00 89.75 85 PRO A O 1
ATOM 686 N N . ARG A 1 86 ? -10.990 4.142 6.303 1.00 88.31 86 ARG A N 1
ATOM 687 C CA . ARG A 1 86 ? -10.193 4.602 7.463 1.00 88.31 86 ARG A CA 1
ATOM 688 C C . ARG A 1 86 ? -10.996 4.699 8.765 1.00 88.31 86 ARG A C 1
ATOM 690 O O . ARG A 1 86 ? -10.406 4.602 9.833 1.00 88.31 86 ARG A O 1
ATOM 697 N N . LYS A 1 87 ? -12.315 4.891 8.690 1.00 87.19 87 LYS A N 1
ATOM 698 C CA . LYS A 1 87 ? -13.202 4.985 9.863 1.00 87.19 87 LYS A CA 1
ATOM 699 C C . LYS A 1 87 ? -13.243 3.685 10.671 1.00 87.19 87 LYS A C 1
ATOM 701 O O . LYS A 1 87 ? -13.223 3.736 11.891 1.00 87.19 87 LYS A O 1
ATOM 706 N N . LEU A 1 88 ? -13.200 2.536 9.995 1.00 85.19 88 LEU A N 1
ATOM 707 C CA . LEU A 1 88 ? -13.316 1.223 10.636 1.00 85.19 88 LEU A CA 1
ATOM 708 C C . LEU A 1 88 ? -12.135 0.902 11.561 1.00 85.19 88 LEU A C 1
ATOM 710 O O . LEU A 1 88 ? -12.286 0.153 12.517 1.00 85.19 88 LEU A O 1
ATOM 714 N N . ILE A 1 89 ? -10.958 1.480 11.307 1.00 85.06 89 ILE A N 1
ATOM 715 C CA . ILE A 1 89 ? -9.729 1.119 12.027 1.00 85.06 89 ILE A CA 1
ATOM 716 C C . ILE A 1 89 ? -9.721 1.534 13.498 1.00 85.06 89 ILE A C 1
ATOM 718 O O . ILE A 1 89 ? -8.914 1.028 14.268 1.00 85.06 89 ILE A O 1
ATOM 722 N N . GLN A 1 90 ? -10.574 2.487 13.877 1.00 82.38 90 GLN A N 1
ATOM 723 C CA . GLN A 1 90 ? -10.676 2.957 15.259 1.00 82.38 90 GLN A CA 1
ATOM 724 C C . GLN A 1 90 ? -11.503 2.003 16.130 1.00 82.38 90 GLN A C 1
ATOM 726 O O . GLN A 1 90 ? -11.390 2.053 17.350 1.00 82.38 90 GLN A O 1
ATOM 731 N N . GLU A 1 91 ? -12.300 1.135 15.506 1.00 83.44 91 GLU A N 1
ATOM 732 C CA . GLU A 1 91 ? -13.293 0.292 16.177 1.00 83.44 91 GLU A CA 1
ATOM 733 C C . GLU A 1 91 ? -12.906 -1.194 16.182 1.00 83.44 91 GLU A C 1
ATOM 735 O O . GLU A 1 91 ? -13.470 -1.973 16.947 1.00 83.44 91 GLU A O 1
ATOM 740 N N . VAL A 1 92 ? -11.938 -1.604 15.353 1.00 85.62 92 VAL A N 1
ATOM 741 C CA . VAL A 1 92 ? -11.562 -3.015 15.182 1.00 85.62 92 VAL A CA 1
ATOM 742 C C . VAL A 1 92 ? -10.073 -3.252 15.425 1.00 85.62 92 VAL A C 1
ATOM 744 O O . VAL A 1 92 ? -9.224 -2.476 14.995 1.00 85.62 92 VAL A O 1
ATOM 747 N N . CYS A 1 93 ? -9.747 -4.379 16.062 1.00 85.00 93 CYS A N 1
ATOM 748 C CA . CYS A 1 93 ? -8.366 -4.852 16.263 1.00 85.00 93 CYS A CA 1
ATOM 749 C C . CYS A 1 93 ? -7.963 -5.966 15.275 1.00 85.00 93 CYS A C 1
ATOM 751 O O . CYS A 1 93 ? -6.826 -6.442 15.278 1.00 85.00 93 CYS A O 1
ATOM 753 N N . GLN A 1 94 ? -8.912 -6.429 14.461 1.00 91.44 94 GLN A N 1
ATOM 754 C CA . GLN A 1 94 ? -8.754 -7.517 13.499 1.00 91.44 94 GLN A CA 1
ATOM 755 C C . GLN A 1 94 ? -9.390 -7.122 12.170 1.00 91.44 94 GLN A C 1
ATOM 757 O O . GLN A 1 94 ? -10.327 -6.326 12.134 1.00 91.44 94 GLN A O 1
ATOM 762 N N . CYS A 1 95 ? -8.862 -7.653 11.069 1.00 90.25 95 CYS A N 1
ATOM 763 C CA . CYS A 1 95 ? -9.398 -7.391 9.743 1.00 90.25 95 CYS A CA 1
ATOM 764 C C . CYS A 1 95 ? -10.847 -7.907 9.645 1.00 90.25 95 CYS A C 1
ATOM 766 O O . CYS A 1 95 ? -11.060 -9.100 9.844 1.00 90.25 95 CYS A O 1
ATOM 768 N N . PRO A 1 96 ? -11.836 -7.079 9.274 1.00 88.44 96 PRO A N 1
ATOM 769 C CA . PRO A 1 96 ? -13.220 -7.538 9.129 1.00 88.44 96 PRO A CA 1
ATOM 770 C C . PRO A 1 96 ? -13.430 -8.549 7.994 1.00 88.44 96 PRO A C 1
ATOM 772 O O . PRO A 1 96 ? -14.412 -9.280 8.012 1.00 88.44 96 PRO A O 1
ATOM 775 N N . ALA A 1 97 ? -12.518 -8.600 7.014 1.00 87.50 97 ALA A N 1
ATOM 776 C CA . ALA A 1 97 ? -12.607 -9.511 5.871 1.00 87.50 97 ALA A CA 1
ATOM 777 C C . ALA A 1 97 ? -12.055 -10.911 6.178 1.00 87.50 97 ALA A C 1
ATOM 779 O O . ALA A 1 97 ? -12.657 -11.914 5.808 1.00 87.50 97 ALA A O 1
ATOM 780 N N . CYS A 1 98 ? -10.887 -10.981 6.825 1.00 89.50 98 CYS A N 1
ATOM 781 C CA . CYS A 1 98 ? -10.150 -12.234 7.030 1.00 89.50 98 CYS A CA 1
ATOM 782 C C . CYS A 1 98 ? -9.846 -12.561 8.500 1.00 89.50 98 CYS A C 1
ATOM 784 O O . CYS A 1 98 ? -9.126 -13.517 8.774 1.00 89.50 98 CYS A O 1
ATOM 786 N N . SER A 1 99 ? -10.329 -11.747 9.443 1.00 89.75 99 SER A N 1
ATOM 787 C CA . SER A 1 99 ? -10.107 -11.872 10.894 1.00 89.75 99 SER A CA 1
ATOM 788 C C . SER A 1 99 ? -8.638 -11.838 11.341 1.00 89.75 99 SER A C 1
ATOM 790 O O . SER A 1 99 ? -8.326 -12.097 12.502 1.00 89.75 99 SER A O 1
ATOM 792 N N . GLN A 1 100 ? -7.713 -11.463 10.453 1.00 90.00 100 GLN A N 1
ATOM 793 C CA . GLN A 1 100 ? -6.295 -11.354 10.779 1.00 90.00 100 GLN A CA 1
ATOM 794 C C . GLN A 1 100 ? -6.046 -10.180 11.737 1.00 90.00 100 GLN A C 1
ATOM 796 O O . GLN A 1 100 ? -6.413 -9.040 11.444 1.00 90.00 100 GLN A O 1
ATOM 801 N N . ALA A 1 101 ? -5.377 -10.439 12.862 1.00 90.44 101 ALA A N 1
ATOM 802 C CA . ALA A 1 101 ? -4.929 -9.386 13.770 1.00 90.44 101 ALA A CA 1
ATOM 803 C C . ALA A 1 101 ? -3.873 -8.494 13.099 1.00 90.44 101 ALA A C 1
ATOM 805 O O . ALA A 1 101 ? -2.994 -8.981 12.379 1.00 90.44 101 ALA A O 1
ATOM 806 N N . PHE A 1 102 ? -3.946 -7.191 13.354 1.00 90.81 102 PHE A N 1
ATOM 807 C CA . PHE A 1 102 ? -3.012 -6.209 12.811 1.00 90.81 102 PHE A CA 1
ATOM 808 C C . PHE A 1 102 ? -2.645 -5.174 13.876 1.00 90.81 102 PHE A C 1
ATOM 810 O O . PHE A 1 102 ? -3.349 -4.996 14.868 1.00 90.81 102 PHE A O 1
ATOM 817 N N . THR A 1 103 ? -1.531 -4.481 13.667 1.00 89.00 103 THR A N 1
ATOM 818 C CA . THR A 1 103 ? -1.096 -3.372 14.525 1.00 89.00 103 THR A CA 1
ATOM 819 C C . THR A 1 103 ? -1.248 -2.033 13.812 1.00 89.00 103 THR A C 1
ATOM 821 O O . THR A 1 103 ? -1.419 -1.972 12.596 1.00 89.00 103 THR A O 1
ATOM 824 N N . THR A 1 104 ? -1.129 -0.926 14.544 1.00 86.69 104 THR A N 1
ATOM 825 C CA . THR A 1 104 ? -1.164 0.428 13.961 1.00 86.69 104 THR A CA 1
ATOM 826 C C . THR A 1 104 ? -0.041 0.684 12.952 1.00 86.69 104 THR A C 1
ATOM 828 O O . THR A 1 104 ? -0.168 1.579 12.114 1.00 86.69 104 THR A O 1
ATOM 831 N N . GLU A 1 105 ? 1.045 -0.092 13.012 1.00 86.44 105 GLU A N 1
ATOM 832 C CA . GLU A 1 105 ? 2.112 -0.071 12.017 1.00 86.44 105 GLU A CA 1
ATOM 833 C C . GLU A 1 105 ? 1.714 -0.805 10.739 1.00 86.44 105 GLU A C 1
ATOM 835 O O . GLU A 1 105 ? 2.198 -0.450 9.677 1.00 86.44 105 GLU A O 1
ATOM 840 N N . ASP A 1 106 ? 0.821 -1.789 10.786 1.00 89.12 106 ASP A N 1
ATOM 841 C CA . ASP A 1 106 ? 0.390 -2.530 9.596 1.00 89.12 106 ASP A CA 1
ATOM 842 C C . ASP A 1 106 ? -0.615 -1.753 8.735 1.00 89.12 106 ASP A C 1
ATOM 844 O O . ASP A 1 106 ? -0.898 -2.153 7.607 1.00 89.12 106 ASP A O 1
ATOM 848 N N . VAL A 1 107 ? -1.138 -0.640 9.250 1.00 91.75 107 VAL A N 1
ATOM 849 C CA . VAL A 1 107 ? -2.127 0.204 8.577 1.00 91.75 107 VAL A CA 1
ATOM 850 C C . VAL A 1 107 ? -1.431 1.185 7.641 1.00 91.75 107 VAL A C 1
ATOM 852 O O . VAL A 1 107 ? -0.703 2.075 8.086 1.00 91.75 107 VAL A O 1
ATOM 855 N N . ILE A 1 108 ? -1.698 1.066 6.342 1.00 92.94 108 ILE A N 1
ATOM 856 C CA . ILE A 1 108 ? -1.194 1.989 5.322 1.00 92.94 108 ILE A CA 1
ATOM 857 C C . ILE A 1 108 ? -2.362 2.711 4.670 1.00 92.94 108 ILE A C 1
ATOM 859 O O . ILE A 1 108 ? -3.369 2.104 4.323 1.00 92.94 108 ILE A O 1
ATOM 863 N N . VAL A 1 109 ? -2.226 4.022 4.505 1.00 92.44 109 VAL A N 1
ATOM 864 C CA . VAL A 1 109 ? -3.235 4.865 3.861 1.00 92.44 109 VAL A CA 1
ATOM 865 C C . VAL A 1 109 ? -3.051 4.808 2.351 1.00 92.44 109 VAL A C 1
ATOM 867 O O . VAL A 1 109 ? -1.946 5.029 1.868 1.00 92.44 109 VAL A O 1
ATOM 870 N N . LEU A 1 110 ? -4.130 4.534 1.616 1.00 91.06 110 LEU A N 1
ATOM 871 C CA . LEU A 1 110 ? -4.152 4.620 0.157 1.00 91.06 110 LEU A CA 1
ATOM 872 C C . LEU A 1 110 ? -4.234 6.079 -0.282 1.00 91.06 110 LEU A C 1
ATOM 874 O O . LEU A 1 110 ? -5.074 6.830 0.219 1.00 91.06 110 LEU A O 1
ATOM 878 N N . ASN A 1 111 ? -3.405 6.442 -1.260 1.00 87.88 111 ASN A N 1
ATOM 879 C CA . ASN A 1 111 ? -3.273 7.795 -1.800 1.00 87.88 111 ASN A CA 1
ATOM 880 C C . ASN A 1 111 ? -3.139 8.843 -0.677 1.00 87.88 111 ASN A C 1
ATOM 882 O O . ASN A 1 111 ? -4.012 9.706 -0.512 1.00 87.88 111 ASN A O 1
ATOM 886 N N . PRO A 1 112 ? -2.087 8.740 0.156 1.00 87.81 112 PRO A N 1
ATOM 887 C CA . PRO A 1 112 ? -1.925 9.612 1.307 1.00 87.81 112 PRO A CA 1
ATOM 888 C C . PRO A 1 112 ? -1.730 11.071 0.892 1.00 87.81 112 PRO A C 1
ATOM 890 O O . PRO A 1 112 ? -1.207 11.396 -0.173 1.00 87.81 112 PRO A O 1
ATOM 893 N N . LYS A 1 113 ? -2.093 11.974 1.802 1.00 88.25 113 LYS A N 1
ATOM 894 C CA . LYS A 1 113 ? -1.714 13.388 1.703 1.00 88.25 113 LYS A CA 1
ATOM 895 C C . LYS A 1 113 ? -0.231 13.546 2.035 1.00 88.25 113 LYS A C 1
ATOM 897 O O . LYS A 1 113 ? 0.330 12.734 2.768 1.00 88.25 113 LYS A O 1
ATOM 902 N N . SER A 1 114 ? 0.372 14.648 1.595 1.00 86.38 114 SER A N 1
ATOM 903 C CA . SER A 1 114 ? 1.783 14.977 1.856 1.00 86.38 114 SER A CA 1
ATOM 904 C C . SER A 1 114 ? 2.191 14.868 3.333 1.00 86.38 114 SER A C 1
ATOM 906 O O . SER A 1 114 ? 3.301 14.436 3.631 1.00 86.38 114 SER A O 1
ATOM 908 N N . SER A 1 115 ? 1.282 15.176 4.263 1.00 86.38 115 SER A N 1
ATOM 909 C CA . SER A 1 115 ? 1.505 15.053 5.710 1.00 86.38 115 SER A CA 1
ATOM 910 C C . SER A 1 115 ? 1.689 13.612 6.204 1.00 86.38 115 SER A C 1
ATOM 912 O O . SER A 1 115 ? 2.369 13.393 7.201 1.00 86.38 115 SER A O 1
ATOM 914 N N . GLU A 1 116 ? 1.083 12.627 5.538 1.00 87.06 116 GLU A N 1
ATOM 915 C CA . GLU A 1 116 ? 1.102 11.216 5.958 1.00 87.06 116 GLU A CA 1
ATOM 916 C C . GLU A 1 116 ? 2.281 10.449 5.325 1.00 87.06 116 GLU A C 1
ATOM 918 O O . GLU A 1 116 ? 2.712 9.429 5.863 1.00 87.06 116 GLU A O 1
ATOM 923 N N . ILE A 1 117 ? 2.860 10.963 4.231 1.00 88.81 117 ILE A N 1
ATOM 924 C CA . ILE A 1 117 ? 3.985 10.330 3.517 1.00 88.81 117 ILE A CA 1
ATOM 925 C C . ILE A 1 117 ? 5.190 10.130 4.445 1.00 88.81 117 ILE A C 1
ATOM 927 O O . ILE A 1 117 ? 5.752 9.038 4.502 1.00 88.81 117 ILE A O 1
ATOM 931 N N . ALA A 1 118 ? 5.542 11.143 5.243 1.00 90.31 118 ALA A N 1
ATOM 932 C CA . ALA A 1 118 ? 6.681 11.064 6.161 1.00 90.31 118 ALA A CA 1
ATOM 933 C C . ALA A 1 118 ? 6.544 9.914 7.178 1.00 90.31 118 ALA A C 1
ATOM 935 O O . ALA A 1 118 ? 7.529 9.254 7.519 1.00 90.31 118 ALA A O 1
ATOM 936 N N . ARG A 1 119 ? 5.316 9.630 7.635 1.00 90.88 119 ARG A N 1
ATOM 937 C CA . ARG A 1 119 ? 5.030 8.504 8.535 1.00 90.88 119 ARG A CA 1
ATOM 938 C C . ARG A 1 119 ? 5.242 7.162 7.832 1.00 90.88 119 ARG A C 1
ATOM 940 O O . ARG A 1 119 ? 5.814 6.247 8.425 1.00 90.88 119 ARG A O 1
ATOM 947 N N . LEU A 1 120 ? 4.807 7.038 6.579 1.00 90.69 120 LEU A N 1
ATOM 948 C CA . LEU A 1 120 ? 4.975 5.816 5.785 1.00 90.69 120 LEU A CA 1
ATOM 949 C C . LEU A 1 120 ? 6.448 5.534 5.462 1.00 90.69 120 LEU A C 1
ATOM 951 O O . LEU A 1 120 ? 6.898 4.390 5.557 1.00 90.69 120 LEU A O 1
ATOM 955 N N . GLU A 1 121 ? 7.230 6.574 5.171 1.00 91.06 121 GLU A N 1
ATOM 956 C CA . GLU A 1 121 ? 8.678 6.456 4.986 1.00 91.06 121 GLU A CA 1
ATOM 957 C C . GLU A 1 121 ? 9.381 5.989 6.269 1.00 91.06 121 GLU A C 1
ATOM 959 O O . GLU A 1 121 ? 10.204 5.068 6.234 1.00 91.06 121 GLU A O 1
ATOM 964 N N . GLN A 1 122 ? 9.031 6.573 7.421 1.00 91.19 122 GLN A N 1
ATOM 965 C CA . GLN A 1 122 ? 9.567 6.154 8.721 1.00 91.19 122 GLN A CA 1
ATOM 966 C C . GLN A 1 122 ? 9.227 4.696 9.040 1.00 91.19 122 GLN A C 1
ATOM 968 O O . GLN A 1 122 ? 10.098 3.940 9.477 1.00 91.19 122 GLN A O 1
ATOM 973 N N . ARG A 1 123 ? 7.988 4.278 8.764 1.00 92.69 123 ARG A N 1
ATOM 974 C CA . ARG A 1 123 ? 7.557 2.884 8.893 1.00 92.69 123 ARG A CA 1
ATOM 975 C C . ARG A 1 123 ? 8.430 1.954 8.050 1.00 92.69 123 ARG A C 1
ATOM 977 O O . ARG A 1 123 ? 8.939 0.965 8.577 1.00 92.69 123 ARG A O 1
ATOM 984 N N . LEU A 1 124 ? 8.645 2.258 6.765 1.00 89.81 124 LEU A N 1
ATOM 985 C CA . LEU A 1 124 ? 9.507 1.434 5.909 1.00 89.81 124 LEU A CA 1
ATOM 986 C C . LEU A 1 124 ? 10.938 1.356 6.464 1.00 89.81 124 LEU A C 1
ATOM 988 O O . LEU A 1 124 ? 11.539 0.280 6.470 1.00 89.81 124 LEU A O 1
ATOM 992 N N . CYS A 1 125 ? 11.476 2.470 6.967 1.00 89.50 125 CYS A N 1
ATOM 993 C CA . CYS A 1 125 ? 12.801 2.493 7.585 1.00 89.50 125 CYS A CA 1
ATOM 994 C C . CYS A 1 125 ? 12.883 1.546 8.792 1.00 89.50 125 CYS A C 1
ATOM 996 O O . CYS A 1 125 ? 13.869 0.823 8.935 1.00 89.50 125 CYS A O 1
ATOM 998 N N . ASN A 1 126 ? 11.856 1.519 9.643 1.00 90.00 126 ASN A N 1
ATOM 999 C CA . ASN A 1 126 ? 11.802 0.630 10.804 1.00 90.00 126 ASN A CA 1
ATOM 1000 C C . ASN A 1 126 ? 11.711 -0.844 10.392 1.00 90.00 126 ASN A C 1
ATOM 1002 O O . ASN A 1 126 ? 12.480 -1.666 10.889 1.00 90.00 126 ASN A O 1
ATOM 1006 N N . LEU A 1 127 ? 10.855 -1.174 9.422 1.00 88.25 127 LEU A N 1
ATOM 1007 C CA . LEU A 1 127 ? 10.751 -2.540 8.902 1.00 88.25 127 LEU A CA 1
ATOM 1008 C C . LEU A 1 127 ? 12.063 -3.018 8.283 1.00 88.25 127 LEU A C 1
ATOM 1010 O O . LEU A 1 127 ? 12.516 -4.124 8.572 1.00 88.25 127 LEU A O 1
ATOM 1014 N N . THR A 1 128 ? 12.722 -2.159 7.506 1.00 87.06 128 THR A N 1
ATOM 1015 C CA . THR A 1 128 ? 13.996 -2.490 6.858 1.00 87.06 128 THR A CA 1
ATOM 1016 C C . THR A 1 128 ? 15.094 -2.757 7.889 1.00 87.06 128 THR A C 1
ATOM 1018 O O . THR A 1 128 ? 15.848 -3.717 7.735 1.00 87.06 128 THR A O 1
ATOM 1021 N N . LYS A 1 129 ? 15.153 -1.979 8.984 1.00 89.81 129 LYS A N 1
ATOM 1022 C CA . LYS A 1 129 ? 16.071 -2.239 10.114 1.00 89.81 129 LYS A CA 1
ATOM 1023 C C . LYS A 1 129 ? 15.814 -3.594 10.768 1.00 89.81 129 LYS A C 1
ATOM 1025 O O . LYS A 1 129 ? 16.762 -4.278 11.142 1.00 89.81 129 LYS A O 1
ATOM 1030 N N . ASN A 1 130 ? 14.549 -3.996 10.843 1.00 86.94 130 ASN A N 1
ATOM 1031 C CA . ASN A 1 130 ? 14.137 -5.293 11.374 1.00 86.94 130 ASN A CA 1
ATOM 1032 C C . ASN A 1 130 ? 14.296 -6.434 10.351 1.00 86.94 130 ASN A C 1
ATOM 1034 O O . ASN A 1 130 ? 13.985 -7.582 10.655 1.00 86.94 130 ASN A O 1
ATOM 1038 N N . GLY A 1 131 ? 14.787 -6.146 9.138 1.00 86.00 131 GLY A N 1
ATOM 1039 C CA . GLY A 1 131 ? 14.949 -7.138 8.079 1.00 86.00 131 GLY A CA 1
ATOM 1040 C C . GLY A 1 131 ? 13.621 -7.609 7.487 1.00 86.00 131 GLY A C 1
ATOM 1041 O O . GLY A 1 131 ? 13.544 -8.730 6.994 1.00 86.00 131 GLY A O 1
ATOM 1042 N N . ILE A 1 132 ? 12.579 -6.782 7.538 1.00 89.25 132 ILE A N 1
ATOM 1043 C CA . ILE A 1 132 ? 11.232 -7.074 7.044 1.00 89.25 132 ILE A CA 1
ATOM 1044 C C . ILE A 1 132 ? 10.930 -6.154 5.851 1.00 89.25 132 ILE A C 1
ATOM 1046 O O . ILE A 1 132 ? 11.277 -4.975 5.843 1.00 89.25 132 ILE A O 1
ATOM 1050 N N . SER A 1 133 ? 10.307 -6.707 4.815 1.00 89.12 133 SER A N 1
ATOM 1051 C CA . SER A 1 133 ? 9.853 -5.982 3.622 1.00 89.12 133 SER A CA 1
ATOM 1052 C C . SER A 1 133 ? 8.516 -5.274 3.858 1.00 89.12 133 SER A C 1
ATOM 1054 O O . SER A 1 133 ? 7.849 -5.494 4.870 1.00 89.12 133 SER A O 1
ATOM 1056 N N . HIS A 1 134 ? 8.080 -4.444 2.907 1.00 88.56 134 HIS A N 1
ATOM 1057 C CA . HIS A 1 134 ? 6.805 -3.733 3.017 1.00 88.56 134 HIS A CA 1
ATOM 1058 C C . HIS A 1 134 ? 5.607 -4.681 3.221 1.00 88.56 134 HIS A C 1
ATOM 1060 O O . HIS A 1 134 ? 4.768 -4.424 4.087 1.00 88.56 134 HIS A O 1
ATOM 1066 N N . SER A 1 135 ? 5.592 -5.809 2.501 1.00 85.62 135 SER A N 1
ATOM 1067 C CA . SER A 1 135 ? 4.588 -6.881 2.623 1.00 85.62 135 SER A CA 1
ATOM 1068 C C . SER A 1 135 ? 4.668 -7.695 3.925 1.00 85.62 135 SER A C 1
ATOM 1070 O O . SER A 1 135 ? 3.963 -8.688 4.085 1.00 85.62 135 SER A O 1
ATOM 1072 N N . GLY A 1 136 ? 5.556 -7.339 4.858 1.00 83.00 136 GLY A N 1
ATOM 1073 C CA . GLY A 1 136 ? 5.730 -8.065 6.115 1.00 83.00 136 GLY A CA 1
ATOM 1074 C C . GLY A 1 136 ? 6.524 -9.370 5.988 1.00 83.00 136 GLY A C 1
ATOM 1075 O O . GLY A 1 136 ? 6.698 -10.063 6.990 1.00 83.00 136 GLY A O 1
ATOM 1076 N N . LYS A 1 137 ? 7.028 -9.707 4.793 1.00 85.12 137 LYS A N 1
ATOM 1077 C CA . LYS A 1 137 ? 7.890 -10.878 4.554 1.00 85.12 137 LYS A CA 1
ATOM 1078 C C . LYS A 1 137 ? 9.340 -10.579 4.948 1.00 85.12 137 LYS A C 1
ATOM 1080 O O . LYS A 1 137 ? 9.783 -9.448 4.732 1.00 85.12 137 LYS A O 1
ATOM 1085 N N . PRO A 1 138 ? 10.111 -11.553 5.458 1.00 84.25 138 PRO A N 1
ATOM 1086 C CA . PRO A 1 138 ? 11.521 -11.341 5.763 1.00 84.25 138 PRO A CA 1
ATOM 1087 C C . PRO A 1 138 ? 12.303 -11.008 4.487 1.00 84.25 138 PRO A C 1
ATOM 1089 O O . PRO A 1 138 ? 12.154 -11.651 3.446 1.00 84.25 138 PRO A O 1
ATOM 1092 N N . LEU A 1 139 ? 13.165 -10.001 4.565 1.00 80.31 139 LEU A N 1
ATOM 1093 C CA . LEU A 1 139 ? 14.134 -9.702 3.525 1.00 80.31 139 LEU A CA 1
ATOM 1094 C C . LEU A 1 139 ? 15.157 -10.838 3.509 1.00 80.31 139 LEU A C 1
ATOM 1096 O O . LEU A 1 139 ? 15.840 -11.085 4.502 1.00 80.31 139 LEU A O 1
ATOM 1100 N N . SER A 1 140 ? 15.270 -11.537 2.377 1.00 66.25 140 SER A N 1
ATOM 1101 C CA . SER A 1 140 ? 16.282 -12.581 2.204 1.00 66.25 140 SER A CA 1
ATOM 1102 C C . SER A 1 140 ? 17.670 -12.022 2.545 1.00 66.25 140 SER A C 1
ATOM 1104 O O . SER A 1 140 ? 18.184 -11.135 1.851 1.00 66.25 140 SER A O 1
ATOM 1106 N N . ARG A 1 141 ? 18.275 -12.528 3.631 1.00 56.34 141 ARG A N 1
ATOM 1107 C CA . ARG A 1 141 ? 19.691 -12.319 3.953 1.00 56.34 141 ARG A CA 1
ATOM 1108 C C . ARG A 1 141 ? 20.500 -13.023 2.867 1.00 56.34 141 ARG A C 1
ATOM 1110 O O . ARG A 1 141 ? 20.836 -14.197 2.999 1.00 56.34 141 ARG A O 1
ATOM 1117 N N . LYS A 1 142 ? 20.841 -12.318 1.785 1.00 52.72 142 LYS A N 1
ATOM 1118 C CA . LYS A 1 142 ? 21.901 -12.794 0.889 1.00 52.72 142 LYS A CA 1
ATOM 1119 C C . LYS A 1 142 ? 23.169 -12.959 1.736 1.00 52.72 142 LYS A C 1
ATOM 1121 O O . LYS A 1 142 ? 23.713 -11.969 2.224 1.00 52.72 142 LYS A O 1
ATOM 1126 N N . LYS A 1 143 ? 23.638 -14.204 1.916 1.00 42.91 143 LYS A N 1
ATOM 1127 C CA . LYS A 1 143 ? 25.029 -14.477 2.308 1.00 42.91 143 LYS A CA 1
ATOM 1128 C C . LYS A 1 143 ? 25.908 -13.676 1.345 1.00 42.91 143 LYS A C 1
ATOM 1130 O O . LYS A 1 143 ? 25.818 -13.868 0.134 1.00 42.91 143 LYS A O 1
ATOM 1135 N N . ARG A 1 144 ? 26.680 -12.725 1.877 1.00 41.41 144 ARG A N 1
ATOM 1136 C CA . ARG A 1 144 ? 27.583 -11.871 1.097 1.00 41.41 144 ARG A CA 1
ATOM 1137 C C . ARG A 1 144 ? 28.545 -12.760 0.299 1.00 41.41 144 ARG A C 1
ATOM 1139 O O . ARG A 1 144 ? 29.386 -13.424 0.893 1.00 41.41 144 ARG A O 1
ATOM 1146 N N . LYS A 1 145 ? 28.436 -12.743 -1.030 1.00 37.47 145 LYS A N 1
ATOM 1147 C CA . LYS A 1 145 ? 29.584 -12.907 -1.927 1.00 37.47 145 LYS A CA 1
ATOM 1148 C C . LYS A 1 145 ? 29.872 -11.539 -2.544 1.00 37.47 145 LYS A C 1
ATOM 1150 O O . LYS A 1 145 ? 28.960 -10.751 -2.784 1.00 37.47 145 LYS A O 1
ATOM 1155 N N . THR A 1 146 ? 31.157 -11.248 -2.620 1.00 37.34 146 THR A N 1
ATOM 1156 C CA . THR A 1 146 ? 31.814 -9.954 -2.798 1.00 37.34 146 THR A CA 1
ATOM 1157 C C . THR A 1 146 ? 31.507 -9.271 -4.137 1.00 37.34 146 THR A C 1
ATOM 1159 O O . THR A 1 146 ? 31.317 -9.948 -5.137 1.00 37.34 146 THR A O 1
ATOM 1162 N N . ALA A 1 147 ? 31.551 -7.930 -4.100 1.00 39.56 147 ALA A N 1
ATOM 1163 C CA . ALA A 1 147 ? 31.714 -6.959 -5.195 1.00 39.56 147 ALA A CA 1
ATOM 1164 C C . ALA A 1 147 ? 30.651 -6.919 -6.319 1.00 39.56 147 ALA A C 1
ATOM 1166 O O . ALA A 1 147 ? 30.616 -7.769 -7.195 1.00 39.56 147 ALA A O 1
ATOM 1167 N N . VAL A 1 148 ? 29.815 -5.873 -6.349 1.00 33.94 148 VAL A N 1
ATOM 1168 C CA . VAL A 1 148 ? 29.979 -4.640 -7.157 1.00 33.94 148 VAL A CA 1
ATOM 1169 C C . VAL A 1 148 ? 28.820 -3.676 -6.816 1.00 33.94 148 VAL A C 1
ATOM 1171 O O . VAL A 1 148 ? 27.788 -4.048 -6.264 1.00 33.94 148 VAL A O 1
ATOM 1174 N N . THR A 1 149 ? 29.118 -2.406 -7.025 1.00 38.03 149 THR A N 1
ATOM 1175 C CA . THR A 1 149 ? 28.661 -1.134 -6.466 1.00 38.03 149 THR A CA 1
ATOM 1176 C C . THR A 1 149 ? 27.217 -0.690 -6.764 1.00 38.03 149 THR A C 1
ATOM 1178 O O . THR A 1 149 ? 26.647 -0.991 -7.804 1.00 38.03 149 THR A O 1
ATOM 1181 N N . LEU A 1 150 ? 26.734 0.188 -5.867 1.00 41.59 150 LEU A N 1
ATOM 1182 C CA . LEU A 1 150 ? 25.729 1.254 -6.047 1.00 41.59 150 LEU A CA 1
ATOM 1183 C C . LEU A 1 150 ? 24.235 0.878 -6.068 1.00 41.59 150 LEU A C 1
ATOM 1185 O O . LEU A 1 150 ? 23.570 0.853 -7.095 1.00 41.59 150 LEU A O 1
ATOM 1189 N N . ALA A 1 151 ? 23.648 0.839 -4.870 1.00 35.56 151 ALA A N 1
ATOM 1190 C CA . ALA A 1 151 ? 22.323 1.415 -4.653 1.00 35.56 151 ALA A CA 1
ATOM 1191 C C . ALA A 1 151 ? 22.319 2.134 -3.301 1.00 35.56 151 ALA A C 1
ATOM 1193 O O . ALA A 1 151 ? 22.440 1.505 -2.252 1.00 35.56 151 ALA A O 1
ATOM 1194 N N . LYS A 1 152 ? 22.253 3.469 -3.337 1.00 35.47 152 LYS A N 1
ATOM 1195 C CA . LYS A 1 152 ? 22.133 4.307 -2.141 1.00 35.47 152 LYS A CA 1
ATOM 1196 C C . LYS A 1 152 ? 20.807 3.971 -1.456 1.00 35.47 152 LYS A C 1
ATOM 1198 O O . LYS A 1 152 ? 19.745 4.188 -2.031 1.00 35.47 152 LYS A O 1
ATOM 1203 N N . GLU A 1 153 ? 20.896 3.439 -0.243 1.00 41.97 153 GLU A N 1
ATOM 1204 C CA . GLU A 1 153 ? 19.770 3.287 0.677 1.00 41.97 153 GLU A CA 1
ATOM 1205 C C . GLU A 1 153 ? 19.086 4.652 0.893 1.00 41.97 153 GLU A C 1
ATOM 1207 O O . GLU A 1 153 ? 19.774 5.685 0.906 1.00 41.97 153 GLU A O 1
ATOM 1212 N N . PRO A 1 154 ? 17.752 4.703 1.071 1.00 38.41 154 PRO A N 1
ATOM 1213 C CA . PRO A 1 154 ? 17.080 5.944 1.424 1.00 38.41 154 PRO A CA 1
ATOM 1214 C C . PRO A 1 154 ? 17.642 6.440 2.761 1.00 38.41 154 PRO A C 1
ATOM 1216 O O . PRO A 1 154 ? 17.565 5.772 3.794 1.00 38.41 154 PRO A O 1
ATOM 1219 N N . LYS A 1 155 ? 18.278 7.617 2.735 1.00 39.19 155 LYS A N 1
ATOM 1220 C CA . LYS A 1 155 ? 18.893 8.221 3.918 1.00 39.19 155 LYS A CA 1
ATOM 1221 C C . LYS A 1 155 ? 17.800 8.602 4.914 1.00 39.19 155 LYS A C 1
ATOM 1223 O O . LYS A 1 155 ? 17.151 9.634 4.765 1.00 39.19 155 LYS A O 1
ATOM 1228 N N . CYS A 1 156 ? 17.650 7.801 5.966 1.00 36.62 156 CYS A N 1
ATOM 1229 C CA . CYS A 1 156 ? 16.871 8.154 7.147 1.00 36.62 156 CYS A CA 1
ATOM 1230 C C . CYS A 1 156 ? 17.460 9.442 7.753 1.00 36.62 156 CYS A C 1
ATOM 1232 O O . CYS A 1 156 ? 18.545 9.419 8.343 1.00 36.62 156 CYS A O 1
ATOM 1234 N N . LYS A 1 157 ? 16.777 10.582 7.581 1.00 42.59 157 LYS A N 1
ATOM 1235 C CA . LYS A 1 157 ? 17.166 11.852 8.208 1.00 42.59 157 LYS A CA 1
ATOM 1236 C C . LYS A 1 157 ? 17.065 11.674 9.724 1.00 42.59 157 LYS A C 1
ATOM 1238 O O . LYS A 1 157 ? 15.974 11.533 10.266 1.00 42.59 157 LYS A O 1
ATOM 1243 N N . LYS A 1 158 ? 18.211 11.621 10.404 1.00 38.47 158 LYS A N 1
ATOM 1244 C CA . LYS A 1 158 ? 18.277 11.598 11.868 1.00 38.47 158 LYS A CA 1
ATOM 1245 C C . LYS A 1 158 ? 17.841 12.974 12.375 1.00 38.47 158 LYS A C 1
ATOM 1247 O O . LYS A 1 158 ? 18.584 13.939 12.219 1.00 38.47 158 LYS A O 1
ATOM 1252 N N . THR A 1 159 ? 16.656 13.082 12.961 1.00 38.94 159 THR A N 1
ATOM 1253 C CA . THR A 1 159 ? 16.278 14.253 13.757 1.00 38.94 159 THR A CA 1
ATOM 1254 C C . THR A 1 159 ? 17.107 14.246 15.042 1.00 38.94 159 THR A C 1
ATOM 1256 O O . THR A 1 159 ? 16.991 13.335 15.861 1.00 38.94 159 THR A O 1
ATOM 1259 N N . LYS A 1 160 ? 17.997 15.235 15.198 1.00 36.53 160 LYS A N 1
ATOM 1260 C CA . LYS A 1 160 ? 18.662 15.519 16.476 1.00 36.53 160 LYS A CA 1
ATOM 1261 C C . LYS A 1 160 ? 17.590 16.028 17.441 1.00 36.53 160 LYS A C 1
ATOM 1263 O O . LYS A 1 160 ? 16.956 17.038 17.151 1.00 36.53 160 LYS A O 1
ATOM 1268 N N . ARG A 1 161 ? 17.369 15.316 18.546 1.00 37.34 161 ARG A N 1
ATOM 1269 C CA . ARG A 1 161 ? 16.676 15.878 19.710 1.00 37.34 161 ARG A CA 1
ATOM 1270 C C . ARG A 1 161 ? 17.656 16.856 20.365 1.00 37.34 161 ARG A C 1
ATOM 1272 O O . ARG A 1 161 ? 18.772 16.440 20.673 1.00 37.34 161 ARG A O 1
ATOM 1279 N N . TYR A 1 162 ? 17.266 18.125 20.434 1.00 40.41 162 TYR A N 1
ATOM 1280 C CA . TYR A 1 162 ? 17.888 19.137 21.288 1.00 40.41 162 TYR A CA 1
ATOM 1281 C C . TYR A 1 1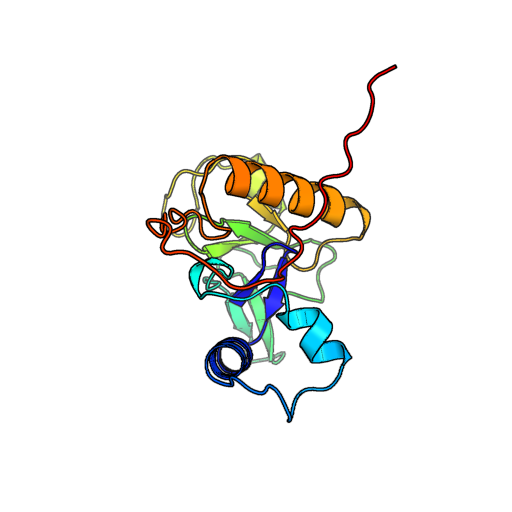62 ? 17.257 19.058 22.674 1.00 40.41 162 TYR A C 1
ATOM 1283 O O . TYR A 1 162 ? 16.051 18.717 22.726 1.00 40.41 162 TYR A O 1
#

Secondary structure (DSSP, 8-state):
-B-TT--B--HHHHHHHHH-SS-TTS-HHHHHHHTT--SGGGSB--BSEEEPTTT--EEESSSS-BTTTSSSPEEEETTT-BEEEGGGGGT-SB-TTT--B--TTTEEESS--HHHHHHHHHHHHHHHHTTB-TTSPBP------------PPP--------

Mean predicted aligned error: 9.53 Å

Organism: Eremothecium cymbalariae (strain CBS 270.75 / DBVPG 7215 / KCTC 17166 / NRRL Y-17582) (NCBI:txid931890)

Foldseek 3Di:
DAALLQEDDDPVVLVVVQVDPVCPVDDPVVCVVNVQPNDPLRDADAPQWDQDPVPRFTDGNVDPDTPPPDPWWWKAFLAHRYIDTPVCVVPDQADPVPRHGGDPLRIGIHPDDPVCSVVSVVSQVVCVVVQAHSSRHGPPPPPDDDDDDDDDDDDDPDDDDD